Protein 1ZUY (pdb70)

GO terms:
  GO:0000146 microfilament motor activity (F, IDA)
  GO:0030479 actin cortical patch (C, IDA)
  GO:2000601 positive regulation of Arp2/3 complex-mediated actin nucleation (P, IDA)
  GO:0009651 response to salt stress (P, IGI)
  GO:0031505 fungal-type cell wall organization (P, TAS)
  GO:0051666 actin cortical patch localization (P, IGI)
  GO:0061709 reticulophagy (P, IGI)
  GO:0006887 exocytosis (P, TAS)
  GO:0006970 response to osmotic stress (P, TAS)
  GO:0007121 bipolar cellular bud site selection (P, TAS)
  GO:0043332 mating projection tip (C, HDA)
  GO:0071944 cell periphery (C, HDA)
  GO:0005933 cellular bud (C, HDA)
  GO:2000601 positive regulation of Arp2/3 complex-mediated actin nucleation (P, IMP)
  GO:0051666 actin cortical patch localization (P, IMP)
  GO:0061709 reticulophagy (P, IMP)
  GO:0006897 endocytosis (P, IMP)
  GO:0006898 receptor-mediated endocytosis (P, IMP)
  GO:0009651 response to salt stress (P, IPI)
  GO:0042802 identical protein binding (F, IPI)

Organism: Saccharomyces cerevisiae (strain ATCC 204508 / S288c) (NCBI:txid559292)

CATH classification: 2.30.30.40

Radius of gyration: 13.7 Å; Cα contacts (8 Å, |Δi|>4): 299; chains: 2; bounding box: 30×42×22 Å

Foldseek 3Di:
DKWFFCAFACDDPDLQADGDHGGFIWDWDDDDPVQKTWTATPVGDRIHIDGPVRTDHD/DKWFFQAFACDDPDLQADGDHGGQIWDWDAADPVQWTWTDRPPPPDIHIDGVVGTHDD

Secondary structure (DSSP, 8-state):
-EEEESS-B---S-TTB--B-TT-EEEEEEE-TTSEEEEEESS-S-EEEEEGGGEE--/-EEEESS-B---S-TTB--B-TT-EEEEEEE-TTSEEEEEETTS--EEEEEGGGEEE-

Sequence (116 aa):
PMMFEAAYDFPGSGSPSSELPLKKGDVIYITREEEPSGWSLGKLLDGSKEGWVPTAYMKPHPM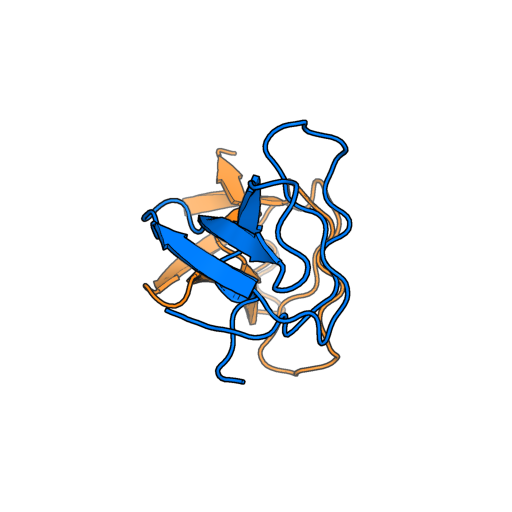FEAAYDFPGSGSPSSELPLKKGDVIIYITREEPSGWSLGKLLDGSKEGWVPTAYMKPH

InterPro domains:
  IPR001452 SH3 domain [PF00018] (1092-1139)
  IPR001452 SH3 domain [PS50002] (1085-1147)
  IPR001452 SH3 domain [SM00326] (1088-1146)
  IPR001609 Myosin head, motor domain-like [PF00063] (39-702)
  IPR001609 Myosin head, motor domain-like [PR00193] (66-85)
  IPR001609 Myosin head, motor domain-like [PR00193] (122-147)
  IPR001609 Myosin head, motor domain-like [PR00193] (169-196)
  IPR001609 Myosin head, motor domain-like [PR00193] (404-432)
  IPR001609 Myosin head, motor domain-like [PR00193] (457-485)
  IPR001609 Myosin head, motor domain-like [PS51456] (36-715)
  IPR001609 Myosin head, motor domain-like [SM00242] (30-716)
  IPR010926 Class I myosin tail homology domain [PF06017] (773-960)
  IPR010926 Class I myosin tail homology domain [PS51757] (771-961)
  IPR027417 P-loop containing nucleoside triphosphate hydrolase [SSF52540] (33-760)
  IPR035535 Fungal myosin-I, SH3 domain [cd11858] (1089-1144)
  IPR036028 SH3-like domain superfamily [SSF50044] (1069-1147)
  IPR036072 Class I myosin, motor domain [cd01378] (50-702)
  IPR036961 Kinesin motor domain superfamily [G3DSA:3.40.850.10] (36-641)

Solvent-accessible surface area: 6560 Å² total; per-residue (Å²): 90,86,48,36,0,20,36,79,0,106,24,70,74,39,137,63,20,10,78,5,148,140,36,42,24,0,106,5,89,118,104,56,117,68,4,41,2,17,2,89,40,123,115,34,68,157,103,3,57,0,0,12,6,4,26,91,107,153,93,76,38,46,1,20,34,67,0,101,23,71,73,41,133,66,18,5,79,3,124,139,38,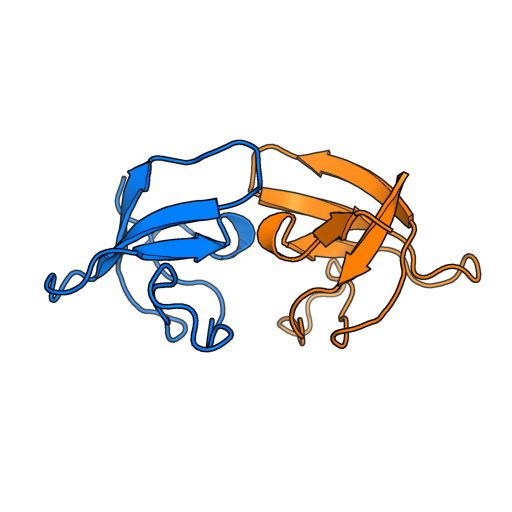50,40,0,100,4,66,139,104,69,119,66,4,39,1,7,0,40,50,102,118,70,55,147,99,4,63,0,0,12,8,4,22,101,112,126

Structure (mmCIF, N/CA/C/O backbone):
data_1ZUY
#
_entry.id   1ZUY
#
_cell.length_a   27.060
_cell.length_b   42.250
_cell.length_c   90.910
_cell.angle_alpha   90.00
_cell.angle_beta   90.00
_cell.angle_gamma   90.00
#
_symmetry.space_group_name_H-M   'P 21 21 21'
#
loop_
_entity.id
_entity.type
_entity.pdbx_description
1 polymer 'Myosin-5 isoform'
2 non-polymer 'ISOPROPYL ALCOHOL'
3 water water
#
loop_
_atom_site.group_PDB
_atom_site.id
_atom_site.type_symbol
_atom_site.label_atom_id
_atom_site.label_alt_id
_atom_site.label_comp_id
_atom_site.label_asym_id
_atom_site.label_entity_id
_atom_site.label_seq_id
_atom_site.pdbx_PDB_ins_code
_atom_site.Cartn_x
_atom_site.Cartn_y
_atom_site.Cartn_z
_atom_site.occupancy
_atom_site.B_iso_or_equiv
_atom_site.auth_seq_id
_atom_site.auth_comp_id
_atom_site.auth_asym_id
_atom_site.auth_atom_id
_atom_site.pdbx_PDB_model_num
ATOM 1 N N . PRO A 1 1 ? 12.871 -7.281 28.184 1.00 27.88 2 PRO A N 1
ATOM 2 C CA . PRO A 1 1 ? 14.049 -7.847 28.838 1.00 27.01 2 PRO A CA 1
ATOM 3 C C . PRO A 1 1 ? 14.069 -7.629 30.346 1.00 25.54 2 PRO A C 1
ATOM 4 O O . PRO A 1 1 ? 13.270 -6.881 30.862 1.00 25.55 2 PRO A O 1
ATOM 8 N N A MET A 1 2 ? 14.974 -8.321 31.032 0.50 24.58 3 MET A N 1
ATOM 9 N N B MET A 1 2 ? 14.983 -8.302 31.037 0.50 26.49 3 MET A N 1
ATOM 10 C CA A MET A 1 2 ? 15.132 -8.198 32.480 0.50 24.55 3 MET A CA 1
ATOM 11 C CA B MET A 1 2 ? 15.099 -8.195 32.492 0.50 2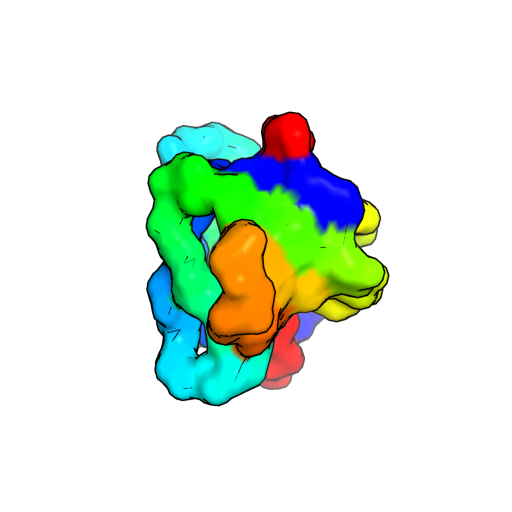6.80 3 MET A CA 1
ATOM 12 C C A MET A 1 2 ? 16.106 -7.033 32.790 0.50 24.23 3 MET A C 1
ATOM 13 C C B MET A 1 2 ? 16.130 -7.109 32.867 0.50 25.70 3 MET A C 1
ATOM 14 O O A MET A 1 2 ? 17.150 -6.888 32.162 0.50 25.09 3 MET A O 1
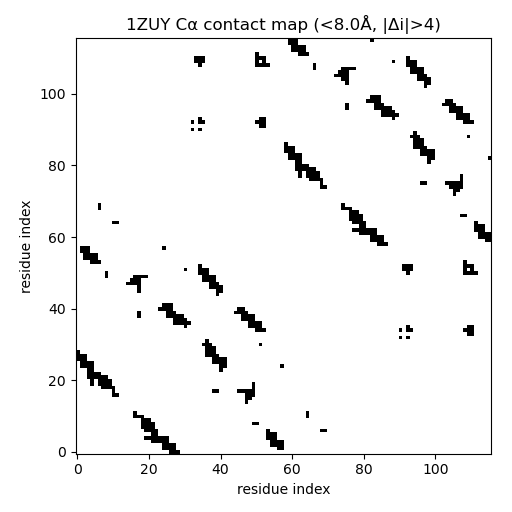ATOM 15 O O B MET A 1 2 ? 17.260 -7.127 32.384 0.50 26.83 3 MET A O 1
ATOM 24 N N . PHE A 1 3 ? 15.736 -6.180 33.734 1.00 24.15 4 PHE A N 1
ATOM 25 C CA . PHE A 1 3 ? 16.618 -5.112 34.187 1.00 25.22 4 PHE A CA 1
ATOM 26 C C . PHE A 1 3 ? 16.594 -5.006 35.709 1.00 24.57 4 PHE A C 1
ATOM 27 O O . PHE A 1 3 ? 15.901 -5.740 36.378 1.00 24.98 4 PHE A O 1
ATOM 35 N N . GLU A 1 4 ? 17.404 -4.102 36.235 1.00 25.95 5 GLU A N 1
ATOM 36 C CA . GLU A 1 4 ? 17.432 -3.725 37.651 1.00 25.95 5 GLU A CA 1
ATOM 37 C C . GLU A 1 4 ? 17.171 -2.213 37.748 1.00 23.57 5 GLU A C 1
ATOM 38 O O . GLU A 1 4 ? 17.524 -1.455 36.823 1.00 22.94 5 GLU A O 1
ATOM 44 N N . ALA A 1 5 ? 16.469 -1.798 38.784 1.00 22.51 6 ALA A N 1
ATOM 45 C CA . ALA A 1 5 ? 16.239 -0.379 39.010 1.00 23.21 6 ALA A CA 1
ATOM 46 C C . ALA A 1 5 ? 17.523 0.287 39.479 1.00 23.44 6 ALA A C 1
ATOM 47 O O . ALA A 1 5 ? 18.112 -0.146 40.482 1.00 23.94 6 ALA A O 1
ATOM 49 N N . ALA A 1 6 ? 17.945 1.323 38.744 1.00 23.84 7 ALA A N 1
ATOM 50 C CA . ALA A 1 6 ? 19.175 2.037 39.009 1.00 22.79 7 ALA A CA 1
ATOM 51 C C . ALA A 1 6 ? 18.980 3.179 40.029 1.00 21.49 7 ALA A C 1
ATOM 52 O O . ALA A 1 6 ? 19.959 3.672 40.542 1.00 21.67 7 ALA A O 1
ATOM 54 N N . TYR A 1 7 ? 17.721 3.563 40.257 1.00 21.02 8 TYR A N 1
ATOM 55 C CA . TYR A 1 7 ? 17.354 4.629 41.152 1.00 21.16 8 TYR A CA 1
ATOM 56 C C . TYR A 1 7 ? 16.032 4.236 41.759 1.00 22.26 8 TYR A C 1
ATOM 57 O O . TYR A 1 7 ? 15.270 3.444 41.212 1.00 23.34 8 TYR A O 1
ATOM 66 N N . ASP A 1 8 ? 15.783 4.805 42.910 1.00 23.50 9 ASP A N 1
ATOM 67 C CA . ASP A 1 8 ? 14.453 4.699 43.535 1.00 23.06 9 ASP A CA 1
ATOM 68 C C . ASP A 1 8 ? 13.480 5.465 42.673 1.00 23.25 9 ASP A C 1
ATOM 69 O O . ASP A 1 8 ? 13.834 6.522 42.116 1.00 25.63 9 ASP A O 1
ATOM 74 N N . PHE A 1 9 ? 12.271 4.926 42.522 1.00 23.22 10 PHE A N 1
ATOM 75 C CA . PHE A 1 9 ? 11.159 5.552 41.831 1.00 21.68 10 PHE A CA 1
ATOM 76 C C . PHE A 1 9 ? 9.931 5.486 42.747 1.00 22.91 10 PHE A C 1
ATOM 77 O O . PHE A 1 9 ? 9.156 4.515 42.707 1.00 22.99 10 PHE A O 1
ATOM 85 N N . PRO A 1 10 ? 9.740 6.500 43.589 1.00 21.69 11 PRO A N 1
ATOM 86 C CA . PRO A 1 10 ? 8.535 6.531 44.426 1.00 22.93 11 PRO A CA 1
ATOM 87 C C . PRO A 1 10 ? 7.213 6.687 43.673 1.00 22.42 11 PRO A C 1
ATOM 88 O O . PRO A 1 10 ? 6.151 6.205 44.062 1.00 22.86 11 PRO A O 1
ATOM 92 N N . GLY A 1 11 ? 7.311 7.362 42.556 1.00 23.94 12 GLY A N 1
ATOM 93 C CA . GLY A 1 11 ? 6.152 7.715 41.790 1.00 24.74 12 GLY A CA 1
ATOM 94 C C . GLY A 1 11 ? 5.282 8.770 42.437 1.00 23.50 12 GLY A C 1
ATOM 95 O O . GLY A 1 11 ? 5.660 9.389 43.437 1.00 25.69 12 GLY A O 1
ATOM 96 N N . SER A 1 12 ? 4.151 8.993 41.834 1.00 22.61 13 SER A N 1
ATOM 97 C CA . SER A 1 12 ? 3.277 10.108 42.157 1.00 22.08 13 SER A CA 1
ATOM 98 C C . SER A 1 12 ? 1.992 9.663 42.873 1.00 21.37 13 SER A C 1
ATOM 99 O O . SER A 1 12 ? 1.155 10.473 43.185 1.00 22.50 13 SER A O 1
ATOM 102 N N . GLY A 1 13 ? 1.797 8.350 42.970 1.00 19.98 14 GLY A N 1
ATOM 103 C CA . GLY A 1 13 ? 0.542 7.763 43.390 1.00 21.05 14 GLY A CA 1
ATOM 104 C C . GLY A 1 13 ? -0.358 7.268 42.275 1.00 19.18 14 GLY A C 1
ATOM 105 O O . GLY A 1 13 ? -1.334 6.616 42.523 1.00 21.80 14 GLY A O 1
ATOM 106 N N . SER A 1 14 ? 0.011 7.543 41.037 1.00 20.50 15 SER A N 1
ATOM 107 C CA . SER A 1 14 ? -0.709 7.087 39.895 1.00 20.34 15 SER A CA 1
ATOM 108 C C . SER A 1 14 ? -0.857 5.574 39.918 1.00 20.85 15 SER A C 1
ATOM 109 O O . SER A 1 14 ? 0.093 4.843 40.155 1.00 22.38 15 SER A O 1
ATOM 112 N N . PRO A 1 15 ? -2.047 5.085 39.615 1.00 19.41 16 PRO A N 1
ATOM 113 C CA . PRO A 1 15 ? -2.230 3.642 39.521 1.00 21.98 16 PRO A CA 1
ATOM 114 C C . PRO A 1 15 ? -1.474 2.989 38.370 1.00 23.07 16 PRO A C 1
ATOM 115 O O . PRO A 1 15 ? -1.381 1.762 38.335 1.00 24.66 16 PRO A O 1
ATOM 119 N N A SER A 1 16 ? -0.997 3.784 37.427 0.50 21.40 17 SER A N 1
ATOM 120 N N B SER A 1 16 ? -0.991 3.781 37.426 0.50 21.98 17 SER A N 1
ATOM 121 C CA A SER A 1 16 ? -0.298 3.250 36.273 0.50 22.00 17 SER A CA 1
ATOM 122 C CA B SER A 1 16 ? -0.324 3.240 36.254 0.50 22.63 17 SER A CA 1
ATOM 123 C C A SER A 1 16 ? 1.151 2.964 36.568 0.50 22.12 17 SER A C 1
ATOM 124 C C B SER A 1 16 ? 1.189 3.140 36.459 0.50 22.28 17 SER A C 1
ATOM 125 O O A SER A 1 16 ? 1.778 2.182 35.862 0.50 22.82 17 SER A O 1
ATOM 126 O O B SER A 1 16 ? 1.910 2.688 35.579 0.50 21.84 17 SER A O 1
ATOM 131 N N . GLU A 1 17 ? 1.669 3.608 37.603 1.00 21.07 18 GLU A N 1
ATOM 132 C CA . GLU A 1 17 ? 3.096 3.567 37.902 1.00 21.96 18 GLU A CA 1
ATOM 133 C C . GLU A 1 17 ? 3.376 2.346 38.751 1.00 24.73 18 GLU A C 1
ATOM 134 O O . GLU A 1 17 ? 2.514 1.940 39.544 1.00 27.87 18 GLU A O 1
ATOM 140 N N . LEU A 1 18 ? 4.561 1.777 38.562 1.00 21.76 19 LEU A N 1
ATOM 141 C CA . LEU A 1 18 ? 5.080 0.705 39.417 1.00 23.51 19 LEU A CA 1
ATOM 142 C C . LEU A 1 18 ? 6.193 1.274 40.267 1.00 23.93 19 LEU A C 1
ATOM 143 O O . LEU A 1 18 ? 7.349 1.475 39.788 1.00 25.14 19 LEU A O 1
ATOM 148 N N . PRO A 1 19 ? 5.915 1.593 41.532 1.00 24.36 20 PRO A N 1
ATOM 149 C CA . PRO A 1 19 ? 7.017 2.114 42.343 1.00 24.67 20 PRO A CA 1
ATOM 150 C C . PRO A 1 19 ? 8.126 1.101 42.453 1.00 24.30 20 PRO A C 1
ATOM 151 O O . PRO A 1 19 ? 7.841 -0.107 42.563 1.00 25.49 20 PRO A O 1
ATOM 155 N N . LEU A 1 20 ? 9.368 1.595 42.499 1.00 24.37 21 LEU A N 1
ATOM 156 C CA . LEU A 1 20 ? 10.595 0.768 42.565 1.00 25.38 21 LEU A CA 1
ATOM 157 C C . LEU A 1 20 ? 11.500 1.266 43.677 1.00 25.29 21 LEU A C 1
ATOM 158 O O . LEU A 1 20 ? 11.604 2.494 43.896 1.00 24.59 21 LEU A O 1
ATOM 163 N N . LYS A 1 21 ? 12.252 0.348 44.251 1.00 25.58 22 LYS A N 1
ATOM 164 C CA . LYS A 1 21 ? 13.430 0.697 45.026 1.00 25.60 22 LYS A CA 1
ATOM 165 C C . LYS A 1 21 ? 14.646 0.361 44.200 1.00 23.76 22 LYS A C 1
ATOM 166 O O . LYS A 1 21 ? 14.662 -0.629 43.449 1.00 24.37 22 LYS A O 1
ATOM 172 N N . LYS A 1 22 ? 15.700 1.162 44.326 1.00 23.42 23 LYS A N 1
ATOM 173 C CA . LYS A 1 22 ? 16.979 0.800 43.698 1.00 22.15 23 LYS A CA 1
ATOM 174 C C . LYS A 1 22 ? 17.365 -0.643 44.005 1.00 22.25 23 LYS A C 1
ATOM 175 O O . LYS A 1 22 ? 17.267 -1.077 45.143 1.00 22.76 23 LYS A O 1
ATOM 181 N N . GLY A 1 23 ? 17.764 -1.354 42.958 1.00 21.86 24 GLY A N 1
ATOM 182 C CA . GLY A 1 23 ? 18.105 -2.739 43.084 1.00 21.88 24 GLY A CA 1
ATOM 183 C C . GLY A 1 23 ? 17.020 -3.734 42.749 1.00 22.48 24 GLY A C 1
ATOM 184 O O . GLY A 1 23 ? 17.307 -4.913 42.548 1.00 23.44 24 GLY A O 1
ATOM 185 N N . ASP A 1 24 ? 15.783 -3.303 42.730 1.00 22.63 25 ASP A N 1
ATOM 186 C CA . ASP A 1 24 ? 14.673 -4.161 42.346 1.00 23.59 25 ASP A CA 1
ATOM 187 C C . ASP A 1 24 ? 14.847 -4.704 40.936 1.00 23.65 25 ASP A C 1
ATOM 188 O O . ASP A 1 24 ? 15.162 -3.973 40.018 1.00 24.31 25 ASP A O 1
ATOM 193 N N . VAL A 1 25 ? 14.552 -5.990 40.783 1.00 22.87 26 VAL A N 1
ATOM 194 C CA . VAL A 1 25 ? 14.662 -6.645 39.491 1.00 24.37 26 VAL A CA 1
ATOM 195 C C . VAL A 1 25 ? 13.301 -6.685 38.843 1.00 24.75 26 VAL A C 1
ATOM 196 O O . VAL A 1 25 ? 12.313 -7.035 39.481 1.00 26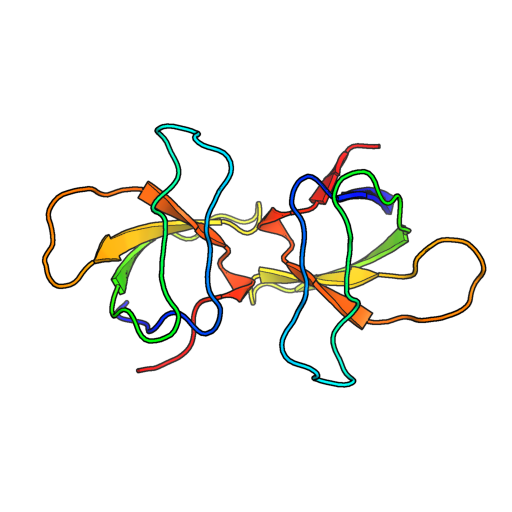.40 26 VAL A O 1
ATOM 200 N N . ILE A 1 26 ? 13.255 -6.250 37.584 1.00 25.36 27 ILE A N 1
ATOM 201 C CA . ILE A 1 26 ? 12.010 -6.024 36.882 1.00 26.03 27 ILE A CA 1
ATOM 202 C C . ILE A 1 26 ? 12.101 -6.587 35.451 1.00 25.62 27 ILE A C 1
ATOM 203 O O . ILE A 1 26 ? 13.138 -6.469 34.796 1.00 26.50 27 ILE A O 1
ATOM 208 N N . TYR A 1 27 ? 11.026 -7.218 35.002 1.00 24.54 28 TYR A N 1
ATOM 209 C CA . TYR A 1 27 ? 10.915 -7.631 33.620 1.00 25.04 28 TYR A CA 1
ATOM 210 C C . TYR A 1 27 ? 10.088 -6.619 32.875 1.00 25.65 28 TYR A C 1
ATOM 211 O O . TYR A 1 27 ? 8.882 -6.459 33.151 1.00 26.36 28 TYR A O 1
ATOM 220 N N . ILE A 1 28 ? 10.734 -5.983 31.912 1.00 24.14 29 ILE A N 1
ATOM 221 C CA . ILE A 1 28 ? 10.102 -5.013 31.040 1.00 23.21 29 ILE A CA 1
ATOM 222 C C . ILE A 1 28 ? 9.567 -5.684 29.757 1.00 23.19 29 ILE A C 1
ATOM 223 O O . ILE A 1 28 ? 10.298 -6.443 29.074 1.00 23.25 29 ILE A O 1
ATOM 228 N N . THR A 1 29 ? 8.275 -5.461 29.476 1.00 22.25 30 THR A N 1
ATOM 229 C CA . THR A 1 29 ? 7.640 -5.971 28.256 1.00 23.62 30 THR A CA 1
ATOM 230 C C . THR A 1 29 ? 7.437 -4.946 27.175 1.00 23.25 30 THR A C 1
ATOM 231 O O . THR A 1 29 ? 7.209 -5.312 26.019 1.00 24.52 30 THR A O 1
ATOM 235 N N . ARG A 1 30 ? 7.430 -3.683 27.527 1.00 23.43 31 ARG A N 1
ATOM 236 C CA . ARG A 1 30 ? 7.261 -2.633 26.534 1.00 25.31 31 ARG A CA 1
ATOM 237 C C . ARG A 1 30 ? 8.082 -1.429 26.927 1.00 23.54 31 ARG A C 1
ATOM 238 O O . ARG A 1 30 ? 8.172 -1.090 28.103 1.00 23.51 31 ARG A O 1
ATOM 246 N N A GLU A 1 31 ? 8.627 -0.747 25.930 0.50 23.58 32 GLU A N 1
ATOM 247 N N B GLU A 1 31 ? 8.661 -0.774 25.931 0.50 23.91 32 GLU A N 1
ATOM 248 C CA A GLU A 1 31 ? 9.331 0.504 26.129 0.50 25.17 32 GLU A CA 1
ATOM 249 C CA B GLU A 1 31 ? 9.322 0.501 26.111 0.50 25.52 32 GLU A CA 1
ATOM 250 C C A GLU A 1 31 ? 8.865 1.521 25.096 0.50 25.41 32 GLU A C 1
ATOM 251 C C B GLU A 1 31 ? 8.796 1.496 25.090 0.50 25.67 32 GLU A C 1
ATOM 252 O O A GLU A 1 31 ? 9.034 1.314 23.895 0.50 25.08 32 GLU A O 1
ATOM 253 O O B GLU A 1 31 ? 8.848 1.248 23.888 0.50 25.57 32 GLU A O 1
ATOM 264 N N . GLU A 1 32 ? 8.305 2.634 25.569 1.00 24.97 33 GLU A N 1
ATOM 265 C CA . GLU A 1 32 ? 7.707 3.624 24.683 1.00 26.23 33 GLU A CA 1
ATOM 266 C C . GLU A 1 32 ? 8.519 4.893 24.568 1.00 25.53 33 GLU A C 1
ATOM 267 O O . GLU A 1 32 ? 9.222 5.247 25.498 1.00 26.15 33 GLU A O 1
ATOM 273 N N . PRO A 1 33 ? 8.436 5.576 23.424 1.00 26.00 34 PRO A N 1
ATOM 274 C CA . PRO A 1 33 ? 9.252 6.774 23.198 1.00 27.08 34 PRO A CA 1
ATOM 275 C C . PRO A 1 33 ? 9.063 7.941 24.171 1.00 27.67 34 PRO A C 1
ATOM 276 O O . PRO A 1 33 ? 9.944 8.769 24.219 1.00 27.91 34 PRO A O 1
ATOM 280 N N . SER A 1 34 ? 7.952 7.977 24.895 1.00 27.95 35 SER A N 1
ATOM 281 C CA . SER A 1 34 ? 7.682 8.932 25.965 1.00 27.17 35 SER A CA 1
ATOM 282 C C . SER A 1 34 ? 8.721 8.839 27.094 1.00 27.00 35 SER A C 1
ATOM 283 O O . SER A 1 34 ? 8.770 9.713 27.934 1.00 27.91 35 SER A O 1
ATOM 286 N N . GLY A 1 35 ? 9.498 7.757 27.138 1.00 24.50 36 GLY A N 1
ATOM 287 C CA . GLY A 1 35 ? 10.477 7.616 28.188 1.00 24.24 36 GLY A CA 1
ATOM 288 C C . GLY A 1 35 ? 10.106 6.644 29.286 1.00 23.70 36 GLY A C 1
ATOM 289 O O . GLY A 1 35 ? 10.821 6.562 30.277 1.00 22.78 36 GLY A O 1
ATOM 290 N N . TRP A 1 36 ? 8.965 5.955 29.142 1.00 22.62 37 TRP A N 1
ATOM 291 C CA . TRP A 1 36 ? 8.437 4.998 30.103 1.00 22.74 37 TRP A CA 1
ATOM 292 C C . TRP A 1 36 ? 8.506 3.569 29.593 1.00 22.71 37 TRP A C 1
ATOM 293 O O . TRP A 1 36 ? 8.342 3.329 28.397 1.00 23.33 37 TRP A O 1
ATOM 304 N N . SER A 1 37 ? 8.680 2.639 30.508 1.00 21.70 38 SER A N 1
ATOM 305 C CA . SER A 1 37 ? 8.722 1.210 30.269 1.00 22.40 38 SER A CA 1
ATOM 306 C C . SER A 1 37 ? 7.734 0.512 31.169 1.00 22.13 38 SER A C 1
ATOM 307 O O . SER A 1 37 ? 7.531 0.921 32.319 1.00 22.50 38 SER A O 1
ATOM 310 N N . LEU A 1 38 ? 7.077 -0.508 30.636 1.00 21.81 39 LEU A N 1
ATOM 311 C CA . LEU A 1 38 ? 6.066 -1.246 31.351 1.00 22.44 39 LEU A CA 1
ATOM 312 C C . LEU A 1 38 ? 6.710 -2.532 31.794 1.00 22.65 39 LEU A C 1
ATOM 313 O O . LEU A 1 38 ? 7.305 -3.249 30.989 1.00 23.23 39 LEU A O 1
ATOM 318 N N . GLY A 1 39 ? 6.560 -2.852 33.066 1.00 23.91 40 GLY A N 1
ATOM 319 C CA . GLY A 1 39 ? 7.016 -4.143 33.527 1.00 25.50 40 GLY A CA 1
ATOM 320 C C . GLY A 1 39 ? 6.418 -4.599 34.825 1.00 25.66 40 GLY A C 1
ATOM 321 O O . GLY A 1 39 ? 5.414 -4.101 35.286 1.00 23.26 40 GLY A O 1
ATOM 322 N N . LYS A 1 40 ? 7.053 -5.626 35.362 1.00 26.33 41 LYS A N 1
ATOM 323 C CA . LYS A 1 40 ? 6.596 -6.341 36.541 1.00 31.18 41 LYS A CA 1
ATOM 324 C C . LYS A 1 40 ? 7.836 -6.781 37.334 1.00 30.76 41 LYS A C 1
ATOM 325 O O . LYS A 1 40 ? 8.808 -7.255 36.758 1.00 29.51 41 LYS A O 1
ATOM 331 N N . LEU A 1 41 ? 7.807 -6.609 38.654 1.00 31.54 42 LEU A N 1
ATOM 332 C CA . LEU A 1 41 ? 8.897 -7.078 39.508 1.00 34.89 42 LEU A CA 1
ATOM 333 C C . LEU A 1 41 ? 9.003 -8.603 39.474 1.00 36.69 42 LEU A C 1
ATOM 334 O O . LEU A 1 41 ? 8.019 -9.296 39.218 1.00 34.52 42 LEU A O 1
ATOM 339 N N . LEU A 1 42 ? 10.213 -9.108 39.710 1.00 40.71 43 LEU A N 1
ATOM 340 C CA . LEU A 1 42 ? 10.443 -10.554 39.856 1.00 44.32 43 LEU A CA 1
ATOM 341 C C . LEU A 1 42 ? 9.427 -11.220 40.776 1.00 47.44 43 LEU A C 1
ATOM 342 O O . LEU A 1 42 ? 8.962 -12.317 40.490 1.00 48.37 43 LEU A O 1
ATOM 347 N N . ASP A 1 43 ? 9.113 -10.574 41.896 1.00 50.54 44 ASP A N 1
ATOM 348 C CA . ASP A 1 43 ? 7.975 -10.980 42.727 1.00 52.29 44 ASP A CA 1
ATOM 349 C C . ASP A 1 43 ? 6.795 -11.263 41.803 1.00 54.33 44 ASP A C 1
ATOM 350 O O . ASP A 1 43 ? 6.281 -12.381 41.754 1.00 54.67 44 ASP A O 1
ATOM 355 N N . GLY A 1 44 ? 6.373 -10.237 41.070 1.00 55.37 45 GLY A N 1
ATOM 356 C CA . GLY A 1 44 ? 5.547 -10.439 39.893 1.00 55.54 45 GLY A CA 1
ATOM 357 C C . GLY A 1 44 ? 4.066 -10.452 40.152 1.00 55.95 45 GLY A C 1
ATOM 358 O O . GLY A 1 44 ? 3.348 -11.301 39.621 1.00 56.74 45 GLY A O 1
ATOM 359 N N . SER A 1 45 ? 3.609 -9.509 40.967 1.00 54.73 46 SER A N 1
ATOM 360 C CA . SER A 1 45 ? 2.191 -9.215 41.041 1.00 52.53 46 SER A CA 1
ATOM 361 C C . SER A 1 45 ? 1.933 -8.012 40.105 1.00 51.46 46 SER A C 1
ATOM 362 O O . SER A 1 45 ? 1.722 -8.178 38.902 1.00 51.80 46 SER A O 1
ATOM 365 N N . LYS A 1 46 ? 2.044 -6.808 40.635 1.00 49.08 47 LYS A N 1
ATOM 366 C CA . LYS A 1 46 ? 1.508 -5.631 39.973 1.00 46.01 4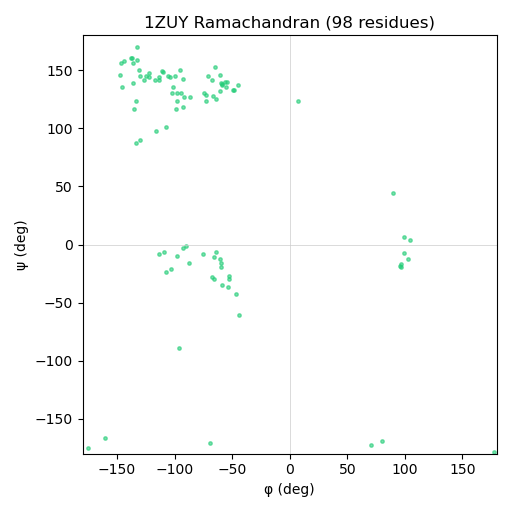7 LYS A CA 1
ATOM 367 C C . LYS A 1 46 ? 2.393 -5.244 38.776 1.00 42.02 47 LYS A C 1
ATOM 368 O O . LYS A 1 46 ? 3.601 -5.177 38.921 1.00 42.37 47 LYS A O 1
ATOM 374 N N . GLU A 1 47 ? 1.805 -5.031 37.603 1.00 37.16 48 GLU A N 1
ATOM 375 C CA . GLU A 1 47 ? 2.544 -4.461 36.485 1.00 34.77 48 GLU A CA 1
ATOM 376 C C . GLU A 1 47 ? 2.304 -2.961 36.458 1.00 30.56 48 GLU A C 1
ATOM 377 O O . GLU A 1 47 ? 1.302 -2.505 36.930 1.00 29.65 48 GLU A O 1
ATOM 383 N N . GLY A 1 48 ? 3.269 -2.184 35.982 1.00 25.71 49 GLY A N 1
ATOM 384 C CA . GLY A 1 48 ? 3.043 -0.785 35.773 1.00 23.71 49 GLY A CA 1
ATOM 385 C C . GLY A 1 48 ? 4.252 -0.166 35.126 1.00 22.30 49 GLY A C 1
ATOM 386 O O . GLY A 1 48 ? 5.209 -0.892 34.816 1.00 23.27 49 GLY A O 1
ATOM 387 N N . TRP A 1 49 ? 4.232 1.140 34.961 1.00 21.50 50 TRP A N 1
ATOM 388 C CA . TRP A 1 49 ? 5.190 1.866 34.168 1.00 22.12 50 TRP A CA 1
ATOM 389 C C . TRP A 1 49 ? 6.220 2.479 35.084 1.00 21.55 50 TRP A C 1
ATOM 390 O O . TRP A 1 49 ? 5.933 2.939 36.196 1.00 22.45 50 TRP A O 1
ATOM 401 N N . VAL A 1 50 ? 7.441 2.529 34.588 1.00 21.75 51 VAL A N 1
ATOM 402 C CA . VAL A 1 50 ? 8.607 3.079 35.270 1.00 22.58 51 VAL A CA 1
ATOM 403 C C . VAL A 1 50 ? 9.409 3.891 34.293 1.00 22.41 51 VAL A C 1
ATOM 404 O O . VAL A 1 50 ? 9.321 3.662 33.083 1.00 23.16 51 VAL A O 1
ATOM 408 N N . PRO A 1 51 ? 10.265 4.786 34.781 1.00 22.57 52 PRO A N 1
ATOM 409 C CA . PRO A 1 51 ? 11.136 5.508 33.853 1.00 22.58 52 PRO A CA 1
ATOM 410 C C . PRO A 1 51 ? 12.160 4.585 33.174 1.00 21.15 52 PRO A C 1
ATOM 411 O O . PRO A 1 51 ? 12.906 3.887 33.850 1.00 22.78 52 PRO A O 1
ATOM 415 N N . THR A 1 52 ? 12.211 4.639 31.852 1.00 20.96 53 THR A N 1
ATOM 416 C CA . THR A 1 52 ? 13.214 3.896 31.135 1.00 22.10 53 THR A CA 1
ATOM 417 C C . THR A 1 52 ? 14.604 4.294 31.553 1.00 20.83 53 THR A C 1
ATOM 418 O O . THR A 1 52 ? 15.486 3.456 31.619 1.00 22.42 53 THR A O 1
ATOM 422 N N . ALA A 1 53 ? 14.810 5.573 31.865 1.00 21.65 54 ALA A N 1
ATOM 423 C CA . ALA A 1 53 ? 16.099 6.070 32.365 1.00 21.08 54 ALA A CA 1
ATOM 424 C C . ALA A 1 53 ? 16.625 5.287 33.565 1.00 21.46 54 ALA A C 1
ATOM 425 O O . ALA A 1 53 ? 17.836 5.184 33.747 1.00 22.12 54 ALA A O 1
ATOM 427 N N . TYR A 1 54 ? 15.710 4.706 34.331 1.00 22.31 55 TYR A N 1
ATOM 428 C CA . TYR A 1 54 ? 16.075 3.997 35.562 1.00 23.10 55 TYR A CA 1
ATOM 429 C C . TYR A 1 54 ? 16.373 2.523 35.372 1.00 22.67 55 TYR A C 1
ATOM 430 O O . TYR A 1 54 ? 16.773 1.849 36.305 1.00 24.62 55 TYR A O 1
ATOM 439 N N . MET A 1 55 ? 16.248 2.038 34.153 1.00 22.63 56 MET A N 1
ATOM 440 C CA . MET A 1 55 ? 16.567 0.643 33.862 1.00 24.50 56 MET A CA 1
ATOM 441 C C . MET A 1 55 ? 18.050 0.416 33.531 1.00 26.69 56 MET A C 1
ATOM 442 O O . MET A 1 55 ? 18.575 1.038 32.627 1.00 30.04 56 MET A O 1
ATOM 447 N N . LYS A 1 56 ? 18.691 -0.512 34.228 1.00 25.54 57 LYS A N 1
ATOM 448 C CA . LYS A 1 56 ? 20.055 -0.912 33.896 1.00 28.46 57 LYS A CA 1
ATOM 449 C C . LYS A 1 56 ? 20.138 -2.422 33.864 1.00 28.27 57 LYS A C 1
ATOM 450 O O . LYS A 1 56 ? 19.328 -3.104 34.466 1.00 25.92 57 LYS A O 1
ATOM 456 N N . PRO A 1 57 ? 21.138 -2.956 33.178 1.00 30.75 58 PRO A N 1
ATOM 457 C CA . PRO A 1 57 ? 21.392 -4.400 33.203 1.00 31.22 58 PRO A CA 1
ATOM 458 C C . PRO A 1 57 ? 21.554 -4.918 34.617 1.00 31.27 58 PRO A C 1
ATOM 459 O O . PRO A 1 57 ? 22.173 -4.263 35.442 1.00 31.12 58 PRO A O 1
ATOM 463 N N . HIS A 1 58 ? 20.991 -6.084 34.888 1.00 33.27 59 HIS A N 1
ATOM 464 C CA . HIS A 1 58 ? 21.149 -6.747 36.166 1.00 34.59 59 HIS A CA 1
ATOM 465 C C . HIS A 1 58 ? 22.245 -7.800 36.059 1.00 37.13 59 HIS A C 1
ATOM 466 O O . HIS A 1 58 ? 22.291 -8.587 35.105 1.00 37.72 59 HIS A O 1
ATOM 474 N N . PRO B 1 1 ? 13.200 21.891 23.224 1.00 27.04 2 PRO B N 1
ATOM 475 C CA . PRO B 1 1 ? 11.971 22.564 23.659 1.00 26.07 2 PRO B CA 1
ATOM 476 C C . PRO B 1 1 ? 11.969 22.755 25.165 1.00 24.15 2 PRO B C 1
ATOM 477 O O . PRO B 1 1 ? 12.898 22.315 25.834 1.00 23.90 2 PRO B O 1
ATOM 481 N N . MET B 1 2 ? 10.933 23.412 25.661 1.00 22.81 3 MET B N 1
ATOM 482 C CA . MET B 1 2 ? 10.800 23.688 27.092 1.00 24.82 3 MET B CA 1
ATOM 483 C C . MET B 1 2 ? 9.818 22.715 27.742 1.00 22.55 3 MET B C 1
ATOM 484 O O . MET B 1 2 ? 8.726 22.429 27.222 1.00 22.71 3 MET B O 1
ATOM 489 N N . PHE B 1 3 ? 10.242 22.221 28.894 1.00 21.93 4 PHE B N 1
ATOM 490 C CA . PHE B 1 3 ? 9.525 21.227 29.645 1.00 22.82 4 PHE B CA 1
ATOM 491 C C . PHE B 1 3 ? 9.590 21.659 31.094 1.00 24.21 4 PHE B C 1
ATOM 492 O O . PHE B 1 3 ? 10.428 22.488 31.504 1.00 25.85 4 PHE B O 1
ATOM 500 N N . GLU B 1 4 ? 8.667 21.113 31.843 1.00 21.60 5 GLU B N 1
ATOM 501 C CA . GLU B 1 4 ? 8.593 21.239 33.292 1.00 23.31 5 GLU B CA 1
ATOM 502 C C . GLU B 1 4 ? 8.765 19.852 33.906 1.00 22.22 5 GLU B C 1
ATOM 503 O O . GLU B 1 4 ? 8.290 18.860 33.348 1.00 22.68 5 GLU B O 1
ATOM 509 N N . ALA B 1 5 ? 9.464 19.767 35.019 1.00 21.25 6 ALA B N 1
ATOM 510 C CA . ALA B 1 5 ? 9.682 18.479 35.703 1.00 21.41 6 ALA B CA 1
ATOM 511 C C . ALA B 1 5 ? 8.359 18.089 36.354 1.00 22.65 6 ALA B C 1
ATOM 512 O O . ALA B 1 5 ? 7.803 18.831 37.155 1.00 21.66 6 ALA B O 1
ATOM 514 N N . ALA B 1 6 ? 7.947 16.873 36.085 1.00 21.94 7 ALA B N 1
ATOM 515 C CA . ALA B 1 6 ? 6.654 16.385 36.605 1.00 21.04 7 ALA B CA 1
ATOM 516 C C . ALA B 1 6 ? 6.935 15.553 37.889 1.00 20.53 7 ALA B C 1
ATOM 517 O O . ALA B 1 6 ? 5.972 15.186 38.544 1.00 21.39 7 ALA B O 1
ATOM 519 N N . TYR B 1 7 ? 8.204 15.254 38.188 1.00 20.32 8 TYR B N 1
ATOM 520 C CA . TYR B 1 7 ? 8.568 14.503 39.379 1.00 20.12 8 TYR B CA 1
ATOM 521 C C . TYR B 1 7 ? 9.889 15.074 39.880 1.00 22.08 8 TYR B C 1
ATOM 522 O O . TYR B 1 7 ? 10.648 15.635 39.095 1.00 23.28 8 TYR B O 1
ATOM 531 N N . ASP B 1 8 ? 10.187 14.872 41.151 1.00 22.91 9 ASP B N 1
ATOM 532 C CA . ASP B 1 8 ? 11.526 15.218 41.658 1.00 23.31 9 ASP B CA 1
ATOM 533 C C . ASP B 1 8 ? 12.498 14.250 41.102 1.00 24.67 9 ASP B C 1
ATOM 534 O O . ASP B 1 8 ? 12.175 13.075 40.903 1.00 25.71 9 ASP B O 1
ATOM 539 N N . PHE B 1 9 ? 13.711 14.712 40.806 1.00 24.10 10 PHE B N 1
ATOM 540 C CA . PHE B 1 9 ? 14.771 13.879 40.326 1.00 22.25 10 PHE B CA 1
ATOM 541 C C . PHE B 1 9 ? 16.012 14.271 41.157 1.00 22.35 10 PHE B C 1
ATOM 542 O O . PHE B 1 9 ? 16.802 15.162 40.797 1.00 23.66 10 PHE B O 1
ATOM 550 N N . PRO B 1 10 ? 16.196 13.645 42.308 1.00 21.85 11 PRO B N 1
ATOM 551 C CA . PRO B 1 10 ? 17.428 13.940 43.092 1.00 22.69 11 PRO B CA 1
ATOM 552 C C . PRO B 1 10 ? 18.702 13.464 42.455 1.00 22.59 11 PRO B C 1
ATOM 553 O O . PRO B 1 10 ? 19.732 14.076 42.660 1.00 23.09 11 PRO B O 1
ATOM 557 N N . GLY B 1 11 ? 18.603 12.406 41.656 1.00 24.13 12 GLY B N 1
ATOM 558 C CA . GLY B 1 11 ? 19.801 11.877 41.032 1.00 24.87 12 GLY B CA 1
ATOM 559 C C . GLY B 1 11 ? 20.586 11.013 41.982 1.00 25.94 12 GLY B C 1
ATOM 560 O O . GLY B 1 11 ? 20.118 10.621 43.090 1.00 27.30 12 GLY B O 1
ATOM 561 N N . SER B 1 12 ? 21.801 10.699 41.539 1.00 23.56 13 SER B N 1
ATOM 562 C CA . SER B 1 12 ? 22.701 9.801 42.226 1.00 22.20 13 SER B CA 1
ATOM 563 C C . SER B 1 12 ? 23.933 10.461 42.753 1.00 22.03 13 SER B C 1
ATOM 564 O O . SER B 1 12 ? 24.726 9.778 43.369 1.00 22.26 13 SER B O 1
ATOM 567 N N . GLY B 1 13 ? 24.136 11.734 42.393 1.00 20.84 14 GLY B N 1
ATOM 568 C CA . GLY B 1 13 ? 25.428 12.380 42.607 1.00 22.15 14 GLY B CA 1
ATOM 569 C C . GLY B 1 13 ? 26.247 12.486 41.323 1.00 20.57 14 GLY B C 1
ATOM 570 O O . GLY B 1 13 ? 27.291 13.169 41.273 1.00 20.56 14 GLY B O 1
ATOM 571 N N . SER B 1 14 ? 25.835 11.776 40.272 1.00 19.41 15 SER B N 1
ATOM 572 C CA . SER B 1 14 ? 26.620 11.789 39.054 1.00 20.86 15 SER B CA 1
ATOM 573 C C . SER B 1 14 ? 26.765 13.194 38.528 1.00 19.96 15 SER B C 1
ATOM 574 O O . SER B 1 14 ? 25.798 13.920 38.436 1.00 21.38 15 SER B O 1
ATOM 577 N N . PRO B 1 15 ? 27.952 13.530 38.084 1.00 18.77 16 PRO B N 1
ATOM 578 C CA . PRO B 1 15 ? 28.100 14.873 37.476 1.00 21.09 16 PRO B CA 1
ATOM 579 C C . PRO B 1 15 ? 27.411 15.042 36.142 1.00 22.48 16 PRO B C 1
ATOM 580 O O . PRO B 1 15 ? 27.249 16.161 35.637 1.00 24.41 16 PRO B O 1
ATOM 584 N N A SER B 1 16 ? 26.990 13.934 35.558 0.50 21.68 17 SER B N 1
ATOM 585 N N B SER B 1 16 ? 27.001 13.939 35.543 0.50 21.94 17 SER B N 1
ATOM 586 C CA A SER B 1 16 ? 26.312 13.955 34.268 0.50 22.49 17 SER B CA 1
ATOM 587 C CA B SER B 1 16 ? 26.315 13.997 34.260 0.50 22.79 17 SER B CA 1
ATOM 588 C C A SER B 1 16 ? 24.793 14.177 34.393 0.50 22.18 17 SER B C 1
ATOM 589 C C B SER B 1 16 ? 24.829 14.383 34.423 0.50 22.24 17 SER B C 1
ATOM 590 O O A SER B 1 16 ? 24.111 14.258 33.385 0.50 22.54 17 SER B O 1
ATOM 591 O O B SER B 1 16 ? 24.220 14.857 33.484 0.50 23.28 17 SER B O 1
ATOM 596 N N . GLU B 1 17 ? 24.276 14.192 35.611 1.00 20.96 18 GLU B N 1
ATOM 597 C CA . GLU B 1 17 ? 22.857 14.333 35.854 1.00 21.48 18 GLU B CA 1
ATOM 598 C C . GLU B 1 17 ? 22.567 15.820 36.154 1.00 23.35 18 GLU B C 1
ATOM 599 O O . GLU B 1 17 ? 23.437 16.541 36.628 1.00 27.41 18 GLU B O 1
ATOM 605 N N . LEU B 1 18 ? 21.320 16.208 35.918 1.00 22.08 19 LEU B N 1
ATOM 606 C CA . LEU B 1 18 ? 20.792 17.513 36.309 1.00 24.49 19 LEU B CA 1
ATOM 607 C C . LEU B 1 18 ? 19.704 17.303 37.312 1.00 22.64 19 LEU B C 1
ATOM 608 O O . LEU B 1 18 ? 18.592 16.944 36.930 1.00 24.52 19 LEU B O 1
ATOM 613 N N . PRO B 1 19 ? 20.003 17.420 38.619 1.00 22.15 20 PRO B N 1
ATOM 614 C CA . PRO B 1 19 ? 18.952 17.239 39.643 1.00 24.56 20 PRO B CA 1
ATOM 615 C C . PRO B 1 19 ? 17.826 18.256 39.458 1.00 25.60 20 PRO B C 1
ATOM 616 O O . PRO B 1 19 ? 18.109 19.383 39.090 1.00 26.02 20 PRO B O 1
ATOM 620 N N . LEU B 1 20 ? 16.601 17.809 39.628 1.00 24.91 21 LEU B N 1
ATOM 621 C CA . LEU B 1 20 ? 15.374 18.585 39.405 1.00 25.67 21 LEU B CA 1
ATOM 622 C C . LEU B 1 20 ? 14.481 18.464 40.599 1.00 24.37 21 LEU B C 1
ATOM 623 O O . LEU B 1 20 ? 14.393 17.406 41.176 1.00 23.13 21 LEU B O 1
ATOM 628 N N . LYS B 1 21 ? 13.782 19.535 40.892 1.00 22.78 22 LYS B N 1
ATOM 629 C CA . LYS B 1 21 ? 12.576 19.507 41.761 1.00 23.75 22 LYS B CA 1
ATOM 630 C C . LYS B 1 21 ? 11.351 19.618 40.862 1.00 23.42 22 LYS B C 1
ATOM 631 O O . LYS B 1 21 ? 11.349 20.319 39.828 1.00 23.63 22 LYS B O 1
ATOM 637 N N . LYS B 1 22 ? 10.297 18.935 41.235 1.00 24.63 23 LYS B N 1
ATOM 638 C CA . LYS B 1 22 ? 9.031 19.028 40.549 1.00 22.95 23 LYS B CA 1
ATOM 639 C C . LYS B 1 22 ? 8.664 20.498 40.361 1.00 22.26 23 LYS B C 1
ATOM 640 O O . LYS B 1 22 ? 8.715 21.284 41.322 1.00 23.31 23 LYS B O 1
ATOM 646 N N . GLY B 1 23 ? 8.245 20.878 39.147 1.00 21.12 24 GLY B N 1
ATOM 647 C CA . GLY B 1 23 ? 7.881 22.237 38.796 1.00 22.14 24 GLY B CA 1
ATOM 648 C C . GLY B 1 23 ? 8.989 23.020 38.119 1.00 22.58 24 GLY B C 1
ATOM 649 O O . GLY B 1 23 ? 8.697 24.062 37.522 1.00 23.27 24 GLY B O 1
ATOM 650 N N . ASP B 1 24 ? 10.233 22.550 38.229 1.00 20.82 25 ASP B N 1
ATOM 651 C CA . ASP B 1 24 ? 11.375 23.198 37.575 1.00 22.13 25 ASP B CA 1
ATOM 652 C C . ASP B 1 24 ? 11.125 23.184 36.084 1.00 22.44 25 ASP B C 1
ATOM 653 O O . ASP B 1 24 ? 10.813 22.183 35.503 1.00 24.66 25 ASP B O 1
ATOM 658 N N . VAL B 1 25 ? 11.327 24.326 35.472 1.00 22.13 26 VAL B N 1
ATOM 659 C CA . VAL B 1 25 ? 11.280 24.465 34.005 1.00 22.80 26 VAL B CA 1
ATOM 660 C C . VAL B 1 25 ? 12.685 24.416 33.429 1.00 23.77 26 VAL B C 1
ATOM 661 O O . VAL B 1 25 ? 13.584 25.071 33.921 1.00 25.12 26 VAL B O 1
ATOM 665 N N A ILE B 1 26 ? 12.907 23.586 32.414 0.50 22.41 27 ILE B N 1
ATOM 666 N N B ILE B 1 26 ? 12.867 23.627 32.380 0.50 22.82 27 ILE B N 1
ATOM 667 C CA A ILE B 1 26 ? 14.221 23.546 31.771 0.50 22.77 27 ILE B CA 1
ATOM 668 C CA B ILE B 1 26 ? 14.184 23.470 31.770 0.50 23.87 27 ILE B CA 1
ATOM 669 C C A ILE B 1 26 ? 14.087 23.318 30.273 0.50 21.87 27 ILE B C 1
ATOM 670 C C B ILE B 1 26 ? 14.035 23.473 30.255 0.50 22.18 27 ILE B C 1
ATOM 671 O O A ILE B 1 26 ? 13.077 22.798 29.762 0.50 22.53 27 ILE B O 1
ATOM 672 O O B ILE B 1 26 ? 12.933 23.336 29.708 0.50 22.03 27 ILE B O 1
ATOM 681 N N . TYR B 1 27 ? 15.153 23.687 29.592 1.00 21.54 28 TYR B N 1
ATOM 682 C CA . TYR B 1 27 ? 15.202 23.581 28.161 1.00 21.54 28 TYR B CA 1
ATOM 683 C C . TYR B 1 27 ? 15.867 22.279 27.815 1.00 23.45 28 TYR B C 1
ATOM 684 O O . TYR B 1 27 ? 16.995 22.029 28.220 1.00 27.64 28 TYR B O 1
ATOM 693 N N . ILE B 1 28 ? 15.151 21.412 27.108 1.00 22.23 29 ILE B N 1
ATOM 694 C CA . ILE B 1 28 ? 15.720 20.156 26.645 1.00 21.50 29 ILE B CA 1
ATOM 695 C C . ILE B 1 28 ? 16.257 20.310 25.230 1.00 20.74 29 ILE B C 1
ATOM 696 O O . ILE B 1 28 ? 15.580 20.789 24.361 1.00 20.32 29 ILE B O 1
ATOM 701 N N . THR B 1 29 ? 17.496 19.879 25.033 1.00 19.93 30 THR B N 1
ATOM 702 C CA . THR B 1 29 ? 18.163 19.996 23.752 1.00 21.64 30 THR B CA 1
ATOM 703 C C . THR B 1 29 ? 18.311 18.668 23.011 1.00 22.04 30 THR B C 1
ATOM 704 O O . THR B 1 29 ? 18.451 18.675 21.801 1.00 21.29 30 THR B O 1
ATOM 708 N N . ARG B 1 30 ? 18.298 17.551 23.739 1.00 22.22 31 ARG B N 1
ATOM 709 C CA . ARG B 1 30 ? 18.478 16.233 23.147 1.00 25.02 31 ARG B CA 1
ATOM 710 C C . ARG B 1 30 ? 17.665 15.234 23.932 1.00 23.24 31 ARG B C 1
ATOM 711 O O . ARG B 1 30 ? 17.554 15.342 25.134 1.00 23.81 31 ARG B O 1
ATOM 719 N N . GLU B 1 31 ? 17.135 14.242 23.237 1.00 26.27 32 GLU B N 1
ATOM 720 C CA . GLU B 1 31 ? 16.374 13.174 23.820 1.00 27.71 32 GLU B CA 1
ATOM 721 C C . GLU B 1 31 ? 16.910 11.899 23.215 1.00 27.66 32 GLU B C 1
ATOM 722 O O . GLU B 1 31 ? 16.920 11.761 21.995 1.00 29.30 32 GLU B O 1
ATOM 728 N N . GLU B 1 32 ? 17.349 10.970 24.055 1.00 26.80 33 GLU B N 1
ATOM 729 C CA . GLU B 1 32 ? 18.053 9.774 23.641 1.00 27.76 33 GLU B CA 1
ATOM 730 C C . GLU B 1 32 ? 17.230 8.546 23.931 1.00 27.15 33 GLU B C 1
ATOM 731 O O . GLU B 1 32 ? 16.510 8.523 24.910 1.00 27.93 33 GLU B O 1
ATOM 737 N N . PRO B 1 33 ? 17.283 7.523 23.068 1.00 26.85 34 PRO B N 1
ATOM 738 C CA . PRO B 1 33 ? 16.463 6.310 23.280 1.00 26.81 34 PRO B CA 1
ATOM 739 C C . PRO B 1 33 ? 16.725 5.528 24.585 1.00 27.40 34 PRO B C 1
ATOM 740 O O . PRO B 1 33 ? 15.897 4.659 24.919 1.00 28.37 34 PRO B O 1
ATOM 744 N N . SER B 1 34 ? 17.807 5.819 25.297 1.00 26.29 35 SER B N 1
ATOM 745 C CA . SER B 1 34 ? 18.062 5.258 26.617 1.00 26.28 35 SER B CA 1
ATOM 746 C C . SER B 1 34 ? 17.044 5.740 27.662 1.00 25.73 35 SER B C 1
ATOM 747 O O . SER B 1 34 ? 17.042 5.271 28.795 1.00 27.14 35 SER B O 1
ATOM 750 N N . GLY B 1 35 ? 16.233 6.728 27.311 1.00 25.24 36 GLY B N 1
ATOM 751 C CA . GLY B 1 35 ? 15.267 7.258 28.256 1.00 23.75 36 GLY B CA 1
ATOM 752 C C . GLY B 1 35 ? 15.680 8.529 28.950 1.00 22.79 36 GLY B C 1
ATOM 753 O O . GLY B 1 35 ? 14.958 8.950 29.876 1.00 21.67 36 GLY B O 1
ATOM 754 N N . TRP B 1 36 ? 16.821 9.120 28.533 1.00 20.71 37 TRP B N 1
ATOM 755 C CA . TRP B 1 36 ? 17.352 10.353 29.105 1.00 21.69 37 TRP B CA 1
ATOM 756 C C . TRP B 1 36 ? 17.260 11.491 28.129 1.00 20.70 37 TRP B C 1
ATOM 757 O O . TRP B 1 36 ? 17.326 11.313 26.909 1.00 22.47 37 TRP B O 1
ATOM 768 N N . SER B 1 37 ? 17.093 12.674 28.687 1.00 20.76 38 SER B N 1
ATOM 769 C CA . SER B 1 37 ? 17.062 13.918 27.918 1.00 21.56 38 SER B CA 1
ATOM 770 C C . SER B 1 37 ? 18.126 14.856 28.491 1.00 21.50 38 SER B C 1
ATOM 771 O O . SER B 1 37 ? 18.343 14.897 29.707 1.00 21.63 38 SER B O 1
ATOM 774 N N . LEU B 1 38 ? 18.755 15.629 27.634 1.00 22.39 39 LEU B N 1
ATOM 775 C CA . LEU B 1 38 ? 19.761 16.596 28.081 1.00 22.54 39 LEU B CA 1
ATOM 776 C C . LEU B 1 38 ? 19.128 17.953 28.182 1.00 23.82 39 LEU B C 1
ATOM 777 O O . LEU B 1 38 ? 18.496 18.455 27.232 1.00 22.64 39 LEU B O 1
ATOM 782 N N . GLY B 1 39 ? 19.231 18.523 29.356 1.00 26.93 40 GLY B N 1
ATOM 783 C CA . GLY B 1 39 ? 18.644 19.812 29.581 1.00 28.24 40 GLY B CA 1
ATOM 784 C C . GLY B 1 39 ? 19.527 20.818 30.267 1.00 27.28 40 GLY B C 1
ATOM 785 O O . GLY B 1 39 ? 20.610 20.498 30.773 1.00 26.31 40 GLY B O 1
ATOM 786 N N . LYS B 1 40 ? 19.033 22.041 30.263 1.00 28.34 41 LYS B N 1
ATOM 787 C CA . LYS B 1 40 ? 19.613 23.155 30.979 1.00 34.12 41 LYS B CA 1
ATOM 788 C C . LYS B 1 40 ? 18.466 23.888 31.678 1.00 34.83 41 LYS B C 1
ATOM 789 O O . LYS B 1 40 ? 17.519 24.270 31.051 1.00 30.90 41 LYS B O 1
ATOM 795 N N . LEU B 1 41 ? 18.466 23.924 33.007 1.00 39.06 42 LEU B N 1
ATOM 796 C CA . LEU B 1 41 ? 17.650 24.895 33.731 1.00 41.74 42 LEU B CA 1
ATOM 797 C C . LEU B 1 41 ? 18.066 26.322 33.218 1.00 44.37 42 LEU B C 1
ATOM 798 O O . LEU B 1 41 ? 19.236 26.558 32.965 1.00 46.72 42 LEU B O 1
ATOM 803 N N . LEU B 1 42 ? 17.095 27.228 33.019 1.00 45.35 43 LEU B N 1
ATOM 804 C CA . LEU B 1 42 ? 17.111 28.358 32.024 1.00 45.06 43 LEU B CA 1
ATOM 805 C C . LEU B 1 42 ? 18.117 29.557 32.055 1.00 45.67 43 LEU B C 1
ATOM 806 O O . LEU B 1 42 ? 18.123 30.395 31.118 1.00 44.38 43 LEU B O 1
ATOM 811 N N . ASP B 1 43 ? 18.944 29.673 33.089 1.00 46.84 44 ASP B N 1
ATOM 812 C CA . ASP B 1 43 ? 19.974 30.752 33.126 1.00 47.55 44 ASP B CA 1
ATOM 813 C C . ASP B 1 43 ? 21.205 30.531 32.221 1.00 48.66 44 ASP B C 1
ATOM 814 O O . ASP B 1 43 ? 22.038 31.432 32.073 1.00 49.24 44 ASP B O 1
ATOM 819 N N . GLY B 1 44 ? 21.341 29.348 31.626 1.00 48.78 45 GLY B N 1
ATOM 820 C CA . GLY B 1 44 ? 22.539 29.025 30.863 1.00 48.25 45 GLY B CA 1
ATOM 821 C C . GLY B 1 44 ? 23.551 28.228 31.677 1.00 47.84 45 GLY B C 1
ATOM 822 O O . GLY B 1 44 ? 24.437 27.591 31.106 1.00 47.95 45 GLY B O 1
ATOM 823 N N . SER B 1 45 ? 23.420 28.271 33.002 1.00 47.19 46 SER B N 1
ATOM 824 C CA . SER B 1 45 ? 24.227 27.469 33.907 1.00 47.37 46 SER B CA 1
ATOM 825 C C . SER B 1 45 ? 23.862 25.980 33.786 1.00 47.81 46 SER B C 1
ATOM 826 O O . SER B 1 45 ? 23.128 25.599 32.894 1.00 48.87 46 SER B O 1
ATOM 829 N N . LYS B 1 46 ? 24.387 25.165 34.691 1.00 47.31 47 LYS B N 1
ATOM 830 C CA . LYS B 1 46 ? 24.193 23.714 34.742 1.00 44.82 47 LYS B CA 1
ATOM 831 C C . LYS B 1 46 ? 23.436 23.069 33.559 1.00 43.11 47 LYS B C 1
ATOM 832 O O . LYS B 1 46 ? 22.299 23.440 33.220 1.00 43.98 47 LYS B O 1
ATOM 838 N N . GLU B 1 47 ? 24.101 22.112 32.929 1.00 37.67 48 GLU B N 1
ATOM 839 C CA . GLU B 1 47 ? 23.486 21.249 31.947 1.00 33.81 48 GLU B CA 1
ATOM 840 C C . GLU B 1 47 ? 23.686 19.831 32.442 1.00 29.87 48 GLU B C 1
ATOM 841 O O . GLU B 1 47 ? 24.650 19.549 33.129 1.00 30.65 48 GLU B O 1
ATOM 847 N N . GLY B 1 48 ? 22.730 18.963 32.156 1.00 25.46 49 GLY B N 1
ATOM 848 C CA . GLY B 1 48 ? 22.878 17.559 32.418 1.00 24.24 49 GLY B CA 1
ATOM 849 C C . GLY B 1 48 ? 21.646 16.772 32.063 1.00 23.32 49 GLY B C 1
ATOM 850 O O . GLY B 1 48 ? 20.618 17.319 31.590 1.00 24.44 49 GLY B O 1
ATOM 851 N N . TRP B 1 49 ? 21.729 15.480 32.325 1.00 21.16 50 TRP B N 1
ATOM 852 C CA . TRP B 1 49 ? 20.734 14.526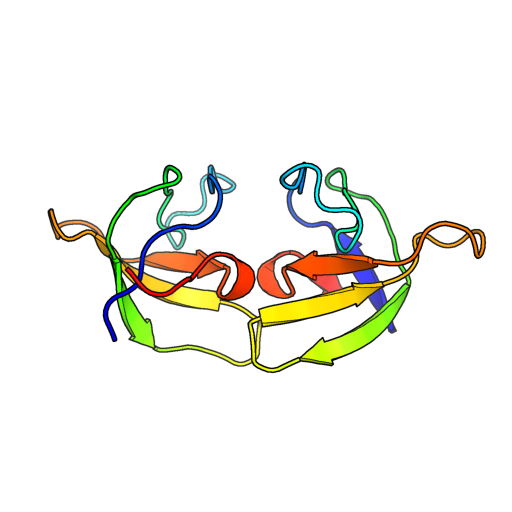 31.867 1.00 22.42 50 TRP B CA 1
ATOM 853 C C . TRP B 1 49 ? 19.653 14.318 32.910 1.00 21.72 50 TRP B C 1
ATOM 854 O O . TRP B 1 49 ? 19.932 14.261 34.131 1.00 22.99 50 TRP B O 1
ATOM 865 N N . VAL B 1 50 ? 18.413 14.166 32.468 1.00 21.81 51 VAL B N 1
ATOM 866 C CA . VAL B 1 50 ? 17.229 13.959 33.295 1.00 22.26 51 VAL B CA 1
ATOM 867 C C . VAL B 1 50 ? 16.382 12.860 32.647 1.00 22.17 51 VAL B C 1
ATOM 868 O O . VAL B 1 50 ? 16.480 12.639 31.427 1.00 22.25 51 VAL B O 1
ATOM 872 N N . PRO B 1 51 ? 15.558 12.191 33.409 1.00 21.36 52 PRO B N 1
ATOM 873 C CA . PRO B 1 51 ? 14.666 11.189 32.822 1.00 21.84 52 PRO B CA 1
ATOM 874 C C . PRO B 1 51 ? 13.692 11.817 31.884 1.00 20.62 52 PRO B C 1
ATOM 875 O O . PRO B 1 51 ? 12.950 12.692 32.304 1.00 22.07 52 PRO B O 1
ATOM 879 N N . THR B 1 52 ? 13.639 11.333 30.644 1.00 21.57 53 THR B N 1
ATOM 880 C CA . THR B 1 52 ? 12.614 11.767 29.733 1.00 21.68 53 THR B CA 1
ATOM 881 C C . THR B 1 52 ? 11.188 11.621 30.279 1.00 20.79 53 THR B C 1
ATOM 882 O O . THR B 1 52 ? 10.320 12.434 30.022 1.00 22.43 53 THR B O 1
ATOM 886 N N . ALA B 1 53 ? 11.009 10.544 31.029 1.00 21.14 54 ALA B N 1
ATOM 887 C CA . ALA B 1 53 ? 9.758 10.193 31.666 1.00 20.01 54 ALA B CA 1
ATOM 888 C C . ALA B 1 53 ? 9.197 11.357 32.500 1.00 20.78 54 ALA B C 1
ATOM 889 O O . ALA B 1 53 ? 7.997 11.451 32.689 1.00 22.33 54 ALA B O 1
ATOM 891 N N . TYR B 1 54 ? 10.072 12.193 33.023 1.00 21.27 55 TYR B N 1
ATOM 892 C CA . TYR B 1 54 ? 9.744 13.218 33.974 1.00 22.56 55 TYR B CA 1
ATOM 893 C C . TYR B 1 54 ? 9.433 14.549 33.322 1.00 22.70 55 TYR B C 1
ATOM 894 O O . TYR B 1 54 ? 9.053 15.473 34.014 1.00 26.26 55 TYR B O 1
ATOM 903 N N . MET B 1 55 ? 9.562 14.634 32.015 1.00 23.51 56 MET B N 1
ATOM 904 C CA . MET B 1 55 ? 9.391 15.880 31.293 1.00 25.55 56 MET B CA 1
ATOM 905 C C . MET B 1 55 ? 7.979 16.026 30.824 1.00 26.52 56 MET B C 1
ATOM 906 O O . MET B 1 55 ? 7.506 15.256 30.012 1.00 29.20 56 MET B O 1
ATOM 911 N N . LYS B 1 56 ? 7.319 17.053 31.301 1.00 24.71 57 LYS B N 1
ATOM 912 C CA . LYS B 1 56 ? 5.985 17.360 30.792 1.00 30.40 57 LYS B CA 1
ATOM 913 C C . LYS B 1 56 ? 5.995 18.685 30.039 1.00 29.99 57 LYS B C 1
ATOM 914 O O . LYS B 1 56 ? 6.700 19.636 30.387 1.00 25.96 57 LYS B O 1
ATOM 920 N N . PRO B 1 57 ? 5.240 18.737 28.959 1.00 31.47 58 PRO B N 1
ATOM 921 C CA . PRO B 1 57 ? 5.151 19.967 28.149 1.00 33.52 58 PRO B CA 1
ATOM 922 C C . PRO B 1 57 ? 4.973 21.259 28.973 1.00 33.76 58 PRO B C 1
ATOM 923 O O . PRO B 1 57 ? 4.265 21.267 29.972 1.00 34.62 58 PRO B O 1
ATOM 927 N N . HIS B 1 58 ? 5.690 22.303 28.584 1.00 35.24 59 HIS B N 1
ATOM 928 C CA . HIS B 1 58 ? 5.569 23.627 29.185 1.00 36.58 59 HIS B CA 1
ATOM 929 C C . HIS B 1 58 ? 5.630 24.652 28.040 1.00 39.08 59 HIS B C 1
ATOM 930 O O . HIS B 1 58 ? 6.646 25.254 27.679 1.00 40.44 59 HIS B O 1
#

B-factor: mean 29.28, std 9.2, range [14.41, 68.56]

Nearest PDB structures (foldseek):
  1zuy-assembly1_B  TM=9.892E-01  e=7.480E-10  Saccharomyces cerevisiae
  1yp5-assembly1_A  TM=9.529E-01  e=1.004E-09  Saccharomyces cerevisiae
  1va7-assembly4_D  TM=9.715E-01  e=2.898E-09  Saccharomyces cerevisiae
  1va7-assembly2_B  TM=9.719E-01  e=2.898E-09  Saccharomyces cerevisiae
  7tpb-assembly2_C  TM=8.675E-01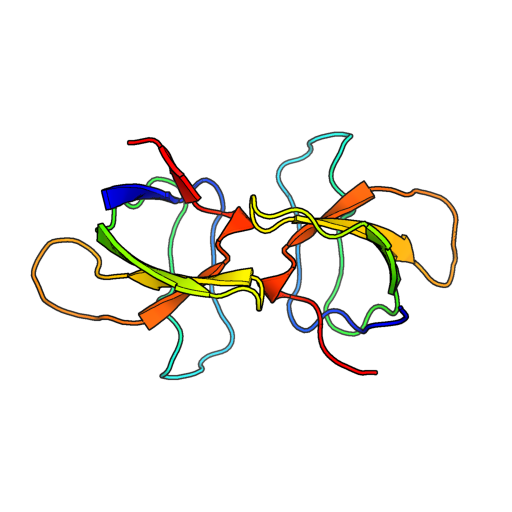  e=2.078E-03  Homo sapiens